Protein AF-A0A935I3Q0-F1 (afdb_monomer)

Structure (mmCIF, N/CA/C/O backbone):
data_AF-A0A935I3Q0-F1
#
_entry.id   AF-A0A935I3Q0-F1
#
loop_
_atom_site.group_PDB
_atom_site.id
_atom_site.type_symbol
_atom_site.label_atom_id
_atom_site.label_alt_id
_atom_site.label_comp_id
_atom_site.label_asym_id
_atom_site.label_entity_id
_atom_site.label_seq_id
_atom_site.pdbx_PDB_ins_code
_atom_site.Cartn_x
_atom_site.Cartn_y
_atom_site.Cartn_z
_atom_site.occupancy
_atom_site.B_iso_or_equiv
_atom_site.auth_seq_id
_atom_site.auth_comp_id
_atom_site.auth_asym_id
_atom_site.auth_atom_id
_atom_site.pdbx_PDB_model_num
ATOM 1 N N . MET A 1 1 ? 6.288 -2.803 -20.068 1.00 35.81 1 MET A N 1
ATOM 2 C CA . MET A 1 1 ? 6.428 -3.579 -21.318 1.00 35.81 1 MET A CA 1
ATOM 3 C C . MET A 1 1 ? 5.685 -4.883 -21.116 1.00 35.81 1 MET A C 1
ATOM 5 O O . MET A 1 1 ? 5.909 -5.506 -20.089 1.00 35.81 1 MET A O 1
ATOM 9 N N . ALA A 1 2 ? 4.776 -5.241 -22.020 1.00 44.94 2 ALA A N 1
ATOM 10 C CA . ALA A 1 2 ? 4.038 -6.502 -21.985 1.00 44.94 2 ALA A CA 1
ATOM 11 C C . ALA A 1 2 ? 4.401 -7.295 -23.247 1.00 44.94 2 ALA A C 1
ATOM 13 O O . ALA A 1 2 ? 4.407 -6.722 -24.337 1.00 44.94 2 ALA A O 1
ATOM 14 N N . GLY A 1 3 ? 4.767 -8.566 -23.091 1.00 60.97 3 GLY A N 1
ATOM 15 C CA . GLY A 1 3 ? 5.116 -9.477 -24.183 1.00 60.97 3 GLY A CA 1
ATOM 16 C C . GLY A 1 3 ? 4.134 -10.644 -24.227 1.00 60.97 3 GLY A C 1
ATOM 17 O O . GLY A 1 3 ? 3.744 -11.154 -23.182 1.00 60.97 3 GLY A O 1
ATOM 18 N N . VAL A 1 4 ? 3.717 -11.041 -25.429 1.00 61.41 4 VAL A N 1
ATOM 19 C CA . VAL A 1 4 ? 2.789 -12.159 -25.659 1.00 61.41 4 VAL A CA 1
ATOM 20 C C . VAL A 1 4 ? 3.584 -13.457 -25.808 1.00 61.41 4 VAL A C 1
ATOM 22 O O . VAL A 1 4 ? 4.469 -13.541 -26.657 1.00 61.41 4 VAL A O 1
ATOM 25 N N . MET A 1 5 ? 3.240 -14.478 -25.022 1.00 56.56 5 MET A N 1
ATOM 26 C CA . MET A 1 5 ? 3.713 -15.857 -25.189 1.00 56.56 5 MET A CA 1
ATOM 27 C C . MET A 1 5 ? 2.555 -16.709 -25.734 1.00 56.56 5 MET A C 1
ATOM 29 O O 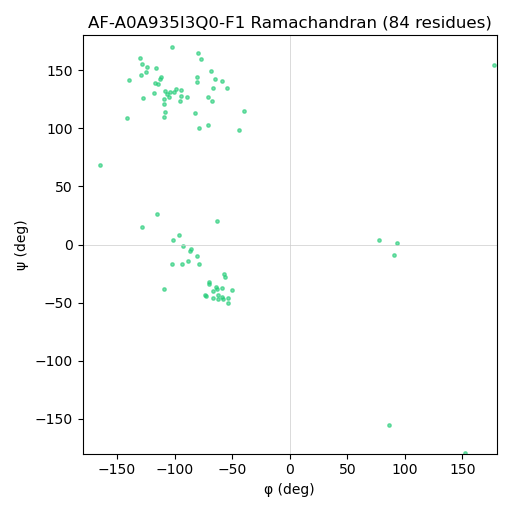. MET A 1 5 ? 1.445 -16.641 -25.213 1.00 56.56 5 MET A O 1
ATOM 33 N N . SER A 1 6 ? 2.788 -17.473 -26.808 1.00 51.31 6 SER A N 1
ATOM 34 C CA . SER A 1 6 ? 1.761 -18.307 -27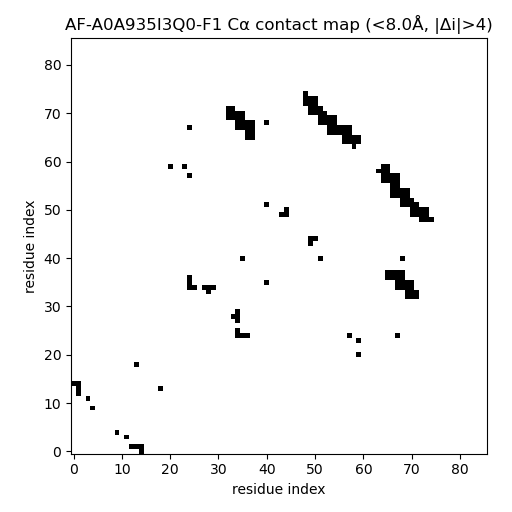.455 1.00 51.31 6 SER A CA 1
ATOM 35 C C . SER A 1 6 ? 1.813 -19.751 -26.945 1.00 51.31 6 SER A C 1
ATOM 37 O O . SER A 1 6 ? 2.846 -20.410 -27.033 1.00 51.31 6 SER A O 1
ATOM 39 N N . GLY A 1 7 ? 0.685 -20.231 -26.422 1.00 58.84 7 GLY A N 1
ATOM 40 C CA . GLY A 1 7 ? 0.422 -21.588 -25.934 1.00 58.84 7 GLY A CA 1
ATOM 41 C C . GLY A 1 7 ? -1.001 -21.630 -25.365 1.00 58.84 7 GLY A C 1
ATOM 42 O O . GLY A 1 7 ? -1.518 -20.584 -24.991 1.00 58.84 7 GLY A O 1
ATOM 43 N N . ALA A 1 8 ? -1.667 -22.789 -25.324 1.00 68.81 8 ALA A N 1
ATOM 44 C CA . ALA A 1 8 ? -3.119 -22.956 -25.091 1.00 68.81 8 ALA A CA 1
ATOM 45 C C . ALA A 1 8 ? -3.692 -22.486 -23.721 1.00 68.81 8 ALA A C 1
ATOM 47 O O . ALA A 1 8 ? -4.787 -22.876 -23.322 1.00 68.81 8 ALA A O 1
ATOM 48 N N . ARG A 1 9 ? -2.986 -21.611 -23.006 1.00 60.91 9 ARG A N 1
ATOM 49 C CA . ARG A 1 9 ? -3.464 -20.808 -21.882 1.00 60.91 9 ARG A CA 1
ATOM 50 C C . ARG A 1 9 ? -2.811 -19.431 -22.010 1.00 60.91 9 ARG A C 1
ATOM 52 O O . ARG A 1 9 ? -1.607 -19.313 -21.802 1.00 60.91 9 ARG A O 1
ATOM 59 N N . LEU A 1 10 ? -3.584 -18.404 -22.370 1.00 63.88 10 LEU A N 1
ATOM 60 C CA . LEU A 1 10 ? -3.093 -17.031 -22.262 1.00 63.88 10 LEU A CA 1
ATOM 61 C C . LEU A 1 10 ? -3.020 -16.668 -20.778 1.00 63.88 10 LEU A C 1
ATOM 63 O O . LEU A 1 10 ? -4.042 -16.403 -20.147 1.00 63.88 10 LEU A O 1
ATOM 67 N N . SER A 1 11 ? -1.810 -16.679 -20.232 1.00 72.12 11 SER A N 1
ATOM 68 C CA . SER A 1 11 ? -1.500 -16.023 -18.967 1.00 72.12 11 SER A CA 1
ATOM 69 C C . SER A 1 11 ? -0.965 -14.627 -19.269 1.00 72.12 11 SER A C 1
ATOM 71 O O . SER A 1 11 ? -0.109 -14.463 -20.139 1.00 72.12 11 SER A O 1
ATOM 73 N N . TYR A 1 12 ? -1.484 -13.626 -18.564 1.00 79.06 12 TYR A N 1
ATOM 74 C CA . TYR A 1 12 ? -0.974 -12.261 -18.606 1.00 79.06 12 TYR A CA 1
ATOM 75 C C . TYR A 1 12 ? -0.292 -11.959 -17.279 1.00 79.06 12 TYR A C 1
ATOM 77 O O . TYR A 1 12 ? -0.929 -12.061 -16.233 1.00 79.06 12 TYR A O 1
ATOM 85 N N . ASP A 1 13 ? 0.969 -11.540 -17.342 1.00 85.00 13 ASP A N 1
ATOM 86 C CA . ASP A 1 13 ? 1.744 -11.139 -16.174 1.00 85.00 13 ASP A CA 1
ATOM 87 C C . ASP A 1 13 ? 2.045 -9.636 -16.216 1.00 85.00 13 ASP A C 1
ATOM 89 O O . ASP A 1 13 ? 2.302 -9.052 -17.275 1.00 85.00 13 ASP A O 1
ATOM 93 N N . VAL A 1 14 ? 2.016 -8.996 -15.044 1.00 84.00 14 VAL A N 1
ATOM 94 C CA . VAL A 1 14 ? 2.383 -7.586 -14.866 1.00 84.00 14 VAL A CA 1
ATOM 95 C C . VAL A 1 14 ? 3.753 -7.480 -14.205 1.00 84.00 14 VAL A C 1
ATOM 97 O O . VAL A 1 14 ? 3.990 -8.027 -13.131 1.00 84.00 14 VAL A O 1
ATOM 100 N N . TRP A 1 15 ? 4.662 -6.729 -14.828 1.00 87.44 15 TRP A N 1
ATOM 101 C CA . TRP A 1 15 ? 6.014 -6.502 -14.314 1.00 87.44 15 TRP A CA 1
ATOM 102 C C . TRP A 1 15 ? 6.355 -5.018 -14.280 1.00 87.44 15 TRP A C 1
ATOM 104 O O . TRP A 1 15 ? 5.962 -4.246 -15.158 1.00 87.44 15 TRP A O 1
ATOM 114 N N . GLY A 1 16 ? 7.130 -4.615 -13.275 1.00 87.06 16 GLY A N 1
ATOM 115 C CA . GLY A 1 16 ? 7.604 -3.246 -13.148 1.00 87.06 16 GLY A CA 1
ATOM 116 C C . GLY A 1 16 ? 7.870 -2.805 -11.716 1.00 87.06 16 GLY A C 1
ATOM 117 O O . GLY A 1 16 ? 7.701 -3.532 -10.741 1.00 87.06 16 GLY A O 1
ATOM 118 N N . TYR A 1 17 ? 8.286 -1.553 -11.599 1.00 87.56 17 TYR A N 1
ATOM 119 C CA . TYR A 1 17 ? 8.624 -0.945 -10.320 1.00 87.56 17 TYR A CA 1
ATOM 120 C C . TYR A 1 17 ? 7.423 -0.853 -9.366 1.00 87.56 17 TYR A C 1
ATOM 122 O O . TYR A 1 17 ? 7.558 -1.128 -8.176 1.00 87.56 17 TYR A O 1
ATOM 130 N N . THR A 1 18 ? 6.235 -0.551 -9.895 1.00 89.56 18 THR A N 1
ATOM 131 C CA . THR A 1 18 ? 4.995 -0.464 -9.113 1.00 89.56 18 THR A CA 1
ATOM 132 C C . THR A 1 18 ? 4.621 -1.796 -8.465 1.00 89.56 18 THR A C 1
ATOM 134 O O . THR A 1 18 ? 4.288 -1.809 -7.284 1.00 89.56 18 THR A O 1
ATOM 137 N N . VAL A 1 19 ? 4.731 -2.918 -9.188 1.00 89.56 19 VAL A N 1
ATOM 138 C CA . VAL A 1 19 ? 4.413 -4.245 -8.623 1.00 89.56 19 VAL A CA 1
ATOM 139 C C . VAL A 1 19 ? 5.441 -4.681 -7.577 1.00 89.56 19 VAL A C 1
ATOM 141 O O . VAL A 1 19 ? 5.076 -5.286 -6.578 1.00 89.56 19 VAL A O 1
ATOM 144 N N . ASN A 1 20 ? 6.709 -4.284 -7.731 1.00 89.31 20 ASN A N 1
ATOM 145 C CA . ASN A 1 20 ? 7.736 -4.505 -6.708 1.00 89.31 20 ASN A CA 1
ATOM 146 C C . ASN A 1 20 ? 7.463 -3.683 -5.432 1.00 89.31 20 ASN A C 1
ATOM 148 O O . ASN A 1 20 ? 7.634 -4.183 -4.325 1.00 89.31 20 ASN A O 1
ATOM 152 N N . ILE A 1 21 ? 7.005 -2.431 -5.561 1.00 90.81 21 ILE A N 1
ATOM 153 C CA . ILE A 1 21 ? 6.567 -1.639 -4.399 1.00 90.81 21 ILE A CA 1
ATOM 154 C C . ILE A 1 21 ? 5.372 -2.307 -3.718 1.00 90.81 21 ILE A C 1
ATOM 156 O O . ILE A 1 21 ? 5.381 -2.434 -2.498 1.00 90.81 21 ILE A O 1
ATOM 160 N N . ALA A 1 22 ? 4.372 -2.734 -4.491 1.00 90.69 22 ALA A N 1
ATOM 161 C CA . ALA A 1 22 ? 3.182 -3.387 -3.956 1.00 90.69 22 ALA A CA 1
ATOM 162 C C . ALA A 1 22 ? 3.539 -4.655 -3.162 1.00 90.69 22 ALA A C 1
ATOM 164 O O . ALA A 1 22 ? 3.114 -4.765 -2.018 1.00 90.69 22 ALA A O 1
ATOM 165 N N . SER A 1 23 ? 4.408 -5.520 -3.706 1.00 90.50 23 SER A N 1
ATOM 166 C CA . SER A 1 23 ? 4.919 -6.719 -3.014 1.00 90.50 23 SER A CA 1
ATOM 167 C C . SER A 1 23 ? 5.532 -6.381 -1.655 1.00 90.50 23 SER A C 1
ATOM 169 O O . SER A 1 23 ? 5.214 -6.994 -0.646 1.00 90.50 23 SER A O 1
ATOM 171 N N . ARG A 1 24 ? 6.366 -5.338 -1.584 1.00 90.88 24 ARG A N 1
ATOM 172 C CA . ARG A 1 24 ? 7.027 -4.947 -0.326 1.00 90.88 24 ARG A CA 1
ATOM 173 C C . ARG A 1 24 ? 6.073 -4.365 0.706 1.00 90.88 24 ARG A C 1
ATOM 175 O O . ARG A 1 24 ? 6.296 -4.518 1.906 1.00 90.88 24 ARG A O 1
ATOM 182 N N . ILE A 1 25 ? 5.052 -3.641 0.250 1.00 92.81 25 ILE A N 1
ATOM 183 C CA . ILE A 1 25 ? 3.995 -3.132 1.127 1.00 92.81 25 ILE A CA 1
ATOM 184 C C . ILE A 1 25 ? 3.193 -4.316 1.675 1.00 92.81 25 ILE A C 1
ATOM 186 O O . ILE A 1 25 ? 2.987 -4.387 2.881 1.00 92.81 25 ILE A O 1
ATOM 190 N N . GLU A 1 26 ? 2.816 -5.271 0.825 1.00 91.88 26 GLU A N 1
ATOM 191 C CA . GLU A 1 26 ? 2.100 -6.488 1.223 1.00 91.88 26 GLU A CA 1
ATOM 192 C C . GLU A 1 26 ? 2.889 -7.320 2.242 1.00 91.88 26 GLU A C 1
ATOM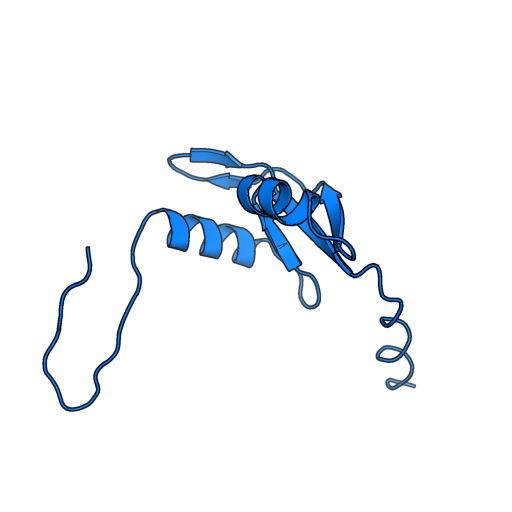 194 O O . GLU A 1 26 ? 2.341 -7.695 3.275 1.00 91.88 26 GLU A O 1
ATOM 199 N N . GLU A 1 27 ? 4.190 -7.523 2.018 1.00 91.69 27 GLU A N 1
ATOM 200 C CA . GLU A 1 27 ? 5.092 -8.231 2.941 1.00 91.69 27 GLU A CA 1
ATOM 201 C C . GLU A 1 27 ? 5.140 -7.605 4.346 1.00 91.69 27 GLU A C 1
ATOM 203 O O . GLU A 1 27 ? 5.446 -8.286 5.323 1.00 91.69 27 GLU A O 1
ATOM 208 N N . ASN A 1 28 ? 4.850 -6.305 4.463 1.00 91.44 28 ASN A N 1
ATOM 209 C CA . ASN A 1 28 ? 4.795 -5.579 5.734 1.00 91.44 28 ASN A CA 1
ATOM 210 C C . ASN A 1 28 ? 3.359 -5.365 6.243 1.00 91.44 28 ASN A C 1
ATOM 212 O O . ASN A 1 28 ? 3.171 -4.691 7.260 1.00 91.44 28 ASN A O 1
ATOM 216 N N . SER A 1 29 ? 2.359 -5.909 5.548 1.00 91.19 29 SER A N 1
ATOM 217 C CA . SER A 1 29 ? 0.959 -5.833 5.946 1.00 91.19 29 SER A CA 1
ATOM 218 C C . SER A 1 29 ? 0.629 -6.857 7.039 1.00 91.19 29 SER A C 1
ATOM 220 O O . SER A 1 29 ? 1.378 -7.797 7.302 1.00 91.19 29 SER A O 1
ATOM 222 N N . GLN A 1 30 ? -0.519 -6.675 7.688 1.00 90.62 30 GLN A N 1
ATOM 223 C CA . GLN A 1 30 ? -1.058 -7.606 8.674 1.00 90.62 30 GLN A CA 1
ATOM 224 C C . GLN A 1 30 ? -2.323 -8.276 8.125 1.00 90.62 30 GLN A C 1
ATOM 226 O O . GLN A 1 30 ? -3.107 -7.614 7.438 1.00 90.62 30 GLN A O 1
ATOM 231 N N . PRO A 1 31 ? -2.562 -9.565 8.435 1.00 89.38 31 PRO A N 1
ATOM 232 C CA . PRO A 1 31 ? -3.802 -10.236 8.065 1.00 89.38 31 PRO A CA 1
ATOM 233 C C . PRO A 1 31 ? -5.027 -9.469 8.571 1.00 89.38 31 PRO A C 1
ATOM 235 O O . PRO A 1 31 ? -5.060 -9.037 9.721 1.00 89.38 31 PRO A O 1
ATOM 238 N N . GLY A 1 32 ? -6.030 -9.303 7.710 1.00 87.50 32 GLY A N 1
ATOM 239 C CA . GLY A 1 32 ? -7.254 -8.567 8.045 1.00 87.50 32 GLY A CA 1
ATOM 240 C C . GLY A 1 32 ? -7.110 -7.043 8.031 1.00 87.50 32 GLY A C 1
ATOM 241 O O . GLY A 1 32 ? -8.069 -6.352 8.345 1.00 87.50 32 GLY A O 1
ATOM 242 N N . ARG A 1 33 ? -5.948 -6.500 7.650 1.00 90.94 33 ARG A N 1
ATOM 243 C CA . ARG A 1 33 ? -5.734 -5.057 7.484 1.00 90.94 33 ARG A CA 1
ATOM 244 C C . ARG A 1 33 ? -5.230 -4.731 6.084 1.00 90.94 33 ARG A C 1
ATOM 246 O O . ARG A 1 33 ? -4.567 -5.540 5.437 1.00 90.94 33 ARG A O 1
ATOM 253 N N . ILE A 1 34 ? -5.531 -3.519 5.625 1.00 92.38 34 ILE A N 1
ATOM 254 C CA . ILE A 1 34 ? -5.132 -3.030 4.302 1.00 92.38 34 ILE A CA 1
ATOM 255 C C . ILE A 1 34 ? -4.044 -1.973 4.480 1.00 92.38 34 ILE A C 1
ATOM 257 O O . ILE A 1 34 ? -4.312 -0.905 5.028 1.00 92.38 34 ILE A O 1
ATOM 261 N N . LEU A 1 35 ? -2.828 -2.259 4.011 1.00 94.94 35 LEU A N 1
ATOM 262 C CA . LEU A 1 35 ? -1.726 -1.296 3.970 1.00 94.94 35 LEU A CA 1
ATOM 263 C C . LEU A 1 35 ? -1.609 -0.685 2.569 1.00 94.94 35 LEU A C 1
ATOM 265 O O . LEU A 1 35 ? -1.599 -1.404 1.570 1.00 94.94 35 LEU A O 1
ATOM 269 N N . CYS A 1 36 ? -1.473 0.636 2.479 1.00 93.81 36 CYS A N 1
ATOM 270 C CA . CYS A 1 36 ? -1.324 1.347 1.214 1.00 93.81 36 CYS A CA 1
ATOM 271 C C . CYS A 1 36 ? -0.140 2.318 1.214 1.00 93.81 36 CYS A C 1
ATOM 273 O O . CYS A 1 36 ? 0.364 2.739 2.258 1.00 93.81 36 CYS A O 1
ATOM 275 N N . SER A 1 37 ? 0.313 2.697 0.017 1.00 94.25 37 SER A N 1
ATOM 276 C CA . SER A 1 37 ? 1.304 3.760 -0.152 1.00 94.25 37 SER A CA 1
ATOM 277 C C . SER A 1 37 ? 0.676 5.143 0.012 1.00 94.25 37 SER A C 1
ATOM 279 O O . SER A 1 37 ? -0.520 5.331 -0.208 1.00 94.25 37 SER A O 1
ATOM 281 N N . GLU A 1 38 ? 1.513 6.138 0.293 1.00 93.12 38 GLU A N 1
ATOM 282 C CA . GLU A 1 38 ? 1.136 7.560 0.308 1.00 93.12 38 GLU A CA 1
ATOM 283 C C . GLU A 1 38 ? 0.399 8.021 -0.958 1.00 93.12 38 GLU A C 1
ATOM 285 O O . GLU A 1 38 ? -0.567 8.770 -0.886 1.00 93.12 38 GLU A O 1
ATOM 290 N N . SER A 1 39 ? 0.805 7.534 -2.132 1.00 92.50 39 SER A N 1
ATOM 291 C CA . SER A 1 39 ? 0.135 7.876 -3.390 1.00 92.50 39 SER A CA 1
ATOM 292 C C . SER A 1 39 ? -1.313 7.384 -3.451 1.00 92.50 39 SER A C 1
ATOM 294 O O . SER A 1 39 ? -2.161 8.061 -4.021 1.00 92.50 39 SER A O 1
ATOM 296 N N . VAL A 1 40 ? -1.596 6.204 -2.886 1.00 93.25 40 VAL A N 1
ATOM 297 C CA . VAL A 1 40 ? -2.952 5.636 -2.834 1.00 93.25 40 VAL A CA 1
ATOM 298 C C . VAL A 1 40 ? -3.790 6.384 -1.804 1.00 93.25 40 VAL A C 1
ATOM 300 O O . VAL A 1 40 ? -4.923 6.752 -2.097 1.00 93.25 40 VAL A O 1
ATOM 303 N N . GLU A 1 41 ? -3.205 6.672 -0.641 1.00 93.69 41 GLU A N 1
ATOM 304 C CA . GLU A 1 41 ? -3.812 7.500 0.403 1.00 93.69 41 GLU A CA 1
ATOM 305 C C . GLU A 1 41 ? -4.252 8.855 -0.162 1.00 93.69 41 GLU A C 1
ATOM 307 O O . GLU A 1 41 ? -5.416 9.216 -0.049 1.00 93.69 41 GLU A O 1
ATOM 312 N N . HIS A 1 42 ? -3.372 9.558 -0.878 1.00 93.25 42 HIS A N 1
ATOM 313 C CA . HIS A 1 42 ? -3.679 10.866 -1.459 1.00 93.25 42 HIS A CA 1
ATOM 314 C C . HIS A 1 42 ? -4.876 10.843 -2.424 1.00 93.25 42 HIS A C 1
ATOM 316 O O . HIS A 1 42 ? -5.681 11.773 -2.444 1.00 93.25 42 HIS A O 1
ATOM 322 N N . VAL A 1 43 ? -5.010 9.775 -3.215 1.00 93.44 43 VAL A N 1
ATOM 323 C CA . VAL A 1 43 ? -6.136 9.604 -4.144 1.00 93.44 43 VAL A CA 1
ATOM 324 C C . VAL A 1 43 ? -7.423 9.278 -3.386 1.00 93.44 43 VAL A C 1
ATOM 326 O O . VAL A 1 43 ? -8.470 9.859 -3.671 1.00 93.44 43 VAL A O 1
ATOM 329 N N . LEU A 1 44 ? -7.350 8.373 -2.407 1.00 91.38 44 LEU A N 1
ATOM 330 C CA . LEU A 1 44 ? -8.514 7.910 -1.652 1.00 91.38 44 LEU A CA 1
ATOM 331 C C . LEU A 1 44 ? -8.961 8.885 -0.558 1.00 91.38 44 LEU A C 1
ATOM 333 O O . LEU A 1 44 ? -10.107 8.811 -0.131 1.00 91.38 44 LEU A O 1
ATOM 337 N N . ARG A 1 45 ? -8.119 9.839 -0.151 1.00 88.81 45 ARG A N 1
ATOM 338 C CA . ARG A 1 45 ? -8.445 10.876 0.842 1.00 88.81 45 ARG A CA 1
ATOM 339 C C . ARG A 1 45 ? -9.676 11.702 0.465 1.00 88.81 45 ARG A C 1
ATOM 341 O O . ARG A 1 45 ? -10.364 12.209 1.343 1.00 88.81 45 ARG A O 1
ATOM 348 N N . ASN A 1 46 ? -9.953 11.833 -0.832 1.00 88.25 46 ASN A N 1
ATOM 349 C CA . ASN A 1 46 ? -11.115 12.562 -1.343 1.00 88.25 46 ASN A CA 1
ATOM 350 C C . ASN A 1 46 ? -12.385 11.697 -1.439 1.00 88.25 46 ASN A C 1
ATOM 352 O O . ASN A 1 46 ? -13.450 12.211 -1.775 1.00 88.25 46 ASN A O 1
ATOM 356 N N . VAL A 1 47 ? -12.283 10.392 -1.175 1.00 88.94 47 VAL A N 1
ATOM 357 C CA . VAL A 1 47 ? -13.404 9.450 -1.200 1.00 88.94 47 VAL A CA 1
ATOM 358 C C . VAL A 1 47 ? -13.960 9.318 0.215 1.00 88.94 47 VAL A C 1
ATOM 360 O O . VAL A 1 47 ? -13.225 9.063 1.167 1.00 88.94 47 VAL A O 1
ATOM 363 N N . SER A 1 48 ? -15.271 9.499 0.372 1.00 85.62 48 SER A N 1
ATOM 364 C CA . SER A 1 48 ? -15.929 9.333 1.667 1.00 85.62 48 SER A CA 1
ATOM 365 C C . SER A 1 48 ? -15.937 7.866 2.109 1.00 85.62 48 SER A C 1
ATOM 367 O O . SER A 1 48 ? -15.993 6.950 1.291 1.00 85.62 48 SER A O 1
ATOM 369 N N . GLY A 1 49 ? -15.903 7.642 3.424 1.00 87.38 49 GLY A N 1
ATOM 370 C CA . GLY A 1 49 ? -16.004 6.303 4.008 1.00 87.38 49 GLY A CA 1
ATOM 371 C C . GLY A 1 49 ? -14.674 5.599 4.274 1.00 87.38 49 GLY A C 1
ATOM 372 O O . GLY A 1 49 ? -14.703 4.494 4.805 1.00 87.38 49 GLY A O 1
ATOM 373 N N . PHE A 1 50 ? -13.529 6.227 3.995 1.00 89.88 50 PHE A N 1
ATOM 374 C CA . PHE A 1 50 ? -12.209 5.695 4.343 1.00 89.88 50 PHE A CA 1
ATOM 375 C C . PHE A 1 50 ? -11.507 6.565 5.385 1.00 89.88 50 PHE A C 1
ATOM 377 O O . PHE A 1 50 ? -11.513 7.793 5.301 1.00 89.88 50 PHE A O 1
ATOM 384 N N . THR A 1 51 ? -10.866 5.917 6.352 1.00 91.06 51 THR A N 1
ATOM 385 C CA . THR A 1 51 ? -9.941 6.543 7.296 1.00 91.06 51 THR A CA 1
ATOM 386 C C . THR A 1 51 ? -8.546 5.967 7.111 1.00 91.06 51 THR A C 1
ATOM 388 O O . THR A 1 51 ? -8.377 4.828 6.670 1.00 91.06 51 THR A O 1
ATOM 391 N N . PHE A 1 52 ? -7.539 6.781 7.434 1.00 93.19 52 PHE A N 1
ATOM 392 C CA . PHE A 1 52 ? -6.139 6.436 7.225 1.00 93.19 52 PHE A CA 1
ATOM 393 C C . PHE A 1 52 ? -5.340 6.613 8.513 1.00 93.19 52 PHE A C 1
ATOM 395 O O . PHE A 1 52 ? -5.330 7.697 9.100 1.00 93.19 52 PHE A O 1
ATOM 402 N N . GLU A 1 53 ? -4.631 5.568 8.929 1.00 93.44 53 GLU A N 1
ATOM 403 C CA . GLU A 1 53 ? -3.707 5.594 10.065 1.00 93.44 53 GLU A CA 1
ATOM 404 C C . GLU A 1 53 ? -2.267 5.534 9.550 1.00 93.44 53 GLU A C 1
ATOM 406 O O . GLU A 1 53 ? -1.928 4.711 8.703 1.00 93.44 53 GLU A O 1
ATOM 411 N N . LYS A 1 54 ? -1.387 6.406 10.048 1.00 93.00 54 LYS A N 1
ATOM 412 C CA . LYS A 1 54 ? 0.009 6.435 9.600 1.00 93.00 54 LYS A CA 1
ATOM 413 C C . LYS A 1 54 ? 0.768 5.205 10.107 1.00 93.00 54 LYS A C 1
ATOM 415 O O . LYS A 1 54 ? 0.831 4.966 11.307 1.00 93.00 54 LYS A O 1
ATOM 420 N N . HIS A 1 55 ? 1.412 4.480 9.198 1.00 92.81 55 HIS A N 1
ATOM 421 C CA . HIS A 1 55 ? 2.289 3.354 9.510 1.00 92.81 55 HIS A CA 1
ATOM 422 C C . HIS A 1 55 ? 3.770 3.763 9.415 1.00 92.81 55 HIS A C 1
ATOM 424 O O . HIS A 1 55 ? 4.114 4.855 8.946 1.00 92.81 55 HIS A O 1
ATOM 430 N N . LYS A 1 56 ? 4.675 2.889 9.881 1.00 91.06 56 LYS A N 1
ATOM 431 C CA . LYS A 1 56 ? 6.118 3.108 9.737 1.00 91.06 56 LYS A CA 1
ATOM 432 C C . LYS A 1 56 ? 6.487 3.232 8.249 1.00 91.06 56 LYS A C 1
ATOM 434 O O . LYS A 1 56 ? 5.954 2.497 7.412 1.00 91.06 56 LYS A O 1
ATOM 439 N N . PRO A 1 57 ? 7.403 4.143 7.895 1.00 91.31 57 PRO A N 1
ATOM 440 C CA . PRO A 1 57 ? 7.899 4.215 6.533 1.00 91.31 57 PRO A CA 1
ATOM 441 C C . PRO A 1 57 ? 8.671 2.933 6.188 1.00 91.31 57 PRO A C 1
ATOM 443 O O . PRO A 1 57 ? 9.368 2.367 7.031 1.00 91.31 57 PRO A O 1
ATOM 446 N N . LEU A 1 58 ? 8.532 2.473 4.946 1.00 90.81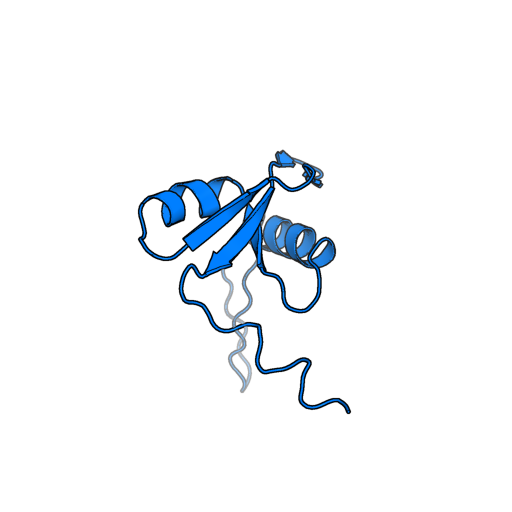 58 LEU A N 1
ATOM 447 C CA . LEU A 1 58 ? 9.223 1.293 4.429 1.00 90.81 58 LEU A CA 1
ATOM 448 C C . LEU A 1 58 ? 10.420 1.724 3.591 1.00 90.81 58 LEU A C 1
ATOM 450 O O . LEU A 1 58 ? 10.276 2.560 2.700 1.00 90.81 58 LEU A O 1
ATOM 454 N N . ASP A 1 59 ? 11.588 1.139 3.845 1.00 90.25 59 ASP A N 1
ATOM 455 C CA . ASP A 1 59 ? 12.760 1.380 3.007 1.00 90.25 59 ASP A CA 1
ATOM 456 C C . ASP A 1 59 ? 12.714 0.497 1.758 1.00 90.25 59 ASP A C 1
ATOM 458 O O . ASP A 1 59 ? 12.795 -0.734 1.811 1.00 90.25 59 ASP A O 1
ATOM 462 N N . ILE A 1 60 ? 12.550 1.135 0.603 1.00 86.62 60 ILE A N 1
ATOM 463 C CA . ILE A 1 60 ? 12.462 0.455 -0.679 1.00 86.62 60 ILE A CA 1
ATOM 464 C C . ILE A 1 60 ? 13.735 0.746 -1.463 1.00 86.62 60 ILE A C 1
ATOM 466 O O . ILE A 1 60 ? 13.922 1.838 -1.993 1.00 86.62 60 ILE A O 1
ATOM 470 N N . LYS A 1 61 ? 14.578 -0.279 -1.632 1.00 80.62 61 LYS A N 1
ATOM 471 C CA . LYS A 1 61 ? 15.697 -0.290 -2.592 1.00 80.62 61 LYS A CA 1
ATOM 472 C C . LYS A 1 61 ? 15.311 0.373 -3.925 1.00 80.62 61 LYS A C 1
ATOM 474 O O . LYS A 1 61 ? 14.460 -0.144 -4.646 1.00 80.62 61 LYS A O 1
ATOM 479 N N . GLY A 1 62 ? 15.961 1.493 -4.240 1.00 81.62 62 GLY A N 1
ATOM 480 C CA . GLY A 1 62 ? 15.742 2.277 -5.463 1.00 81.62 62 GLY A CA 1
ATOM 481 C C . GLY A 1 62 ? 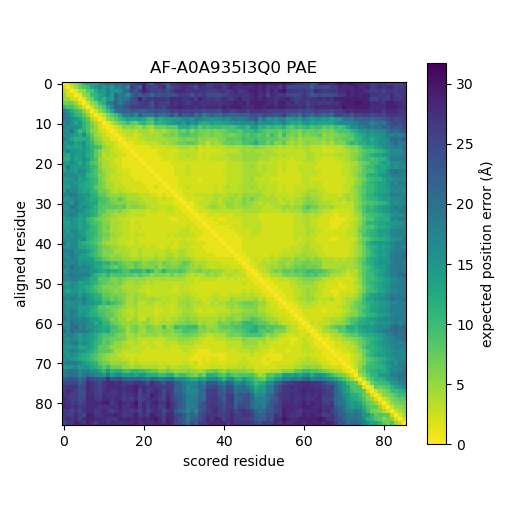14.678 3.382 -5.366 1.00 81.62 62 GLY A C 1
ATOM 482 O O . GLY A 1 62 ? 14.577 4.177 -6.290 1.00 81.62 62 GLY A O 1
ATOM 483 N N . LYS A 1 63 ? 13.900 3.458 -4.277 1.00 82.62 63 LYS A N 1
ATOM 484 C CA . LYS A 1 63 ? 13.015 4.594 -3.940 1.00 82.62 63 LYS A CA 1
ATOM 485 C C . LYS A 1 63 ? 13.527 5.407 -2.754 1.00 82.62 63 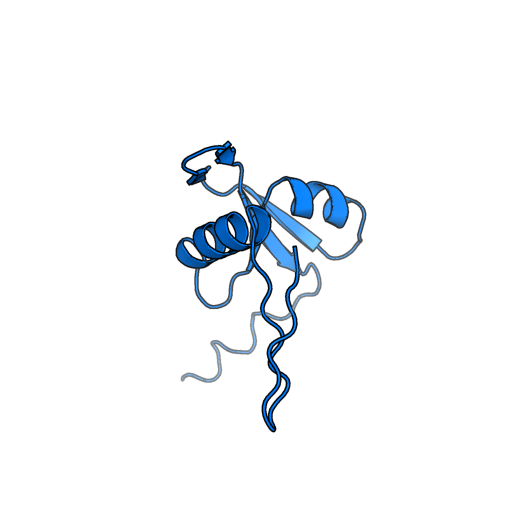LYS A C 1
ATOM 487 O O . LYS A 1 63 ? 13.370 6.620 -2.737 1.00 82.62 63 LYS A O 1
ATOM 492 N N . GLY A 1 64 ? 14.089 4.716 -1.763 1.00 87.00 64 GLY A N 1
ATOM 493 C CA . GLY A 1 64 ? 14.260 5.226 -0.408 1.00 87.00 64 GLY A CA 1
ATOM 494 C C . GLY A 1 64 ? 13.011 4.985 0.444 1.00 87.00 64 GLY A C 1
ATOM 495 O O . GLY A 1 64 ? 12.217 4.080 0.169 1.00 87.00 64 GLY A O 1
ATOM 496 N N . LEU A 1 65 ? 12.843 5.808 1.477 1.00 91.88 65 LEU A N 1
ATOM 497 C CA . LEU A 1 65 ? 11.741 5.707 2.431 1.00 91.88 65 LEU A CA 1
ATOM 498 C C . LEU A 1 65 ? 10.397 6.044 1.775 1.00 91.88 65 LEU A C 1
ATOM 500 O O . LEU A 1 65 ? 10.202 7.135 1.242 1.00 91.88 65 LEU A O 1
ATOM 504 N N . LEU A 1 66 ? 9.456 5.107 1.855 1.00 91.38 66 LEU A N 1
ATOM 505 C CA . LEU A 1 66 ? 8.078 5.267 1.416 1.00 91.38 66 LEU A CA 1
ATOM 506 C C . LEU A 1 66 ? 7.149 5.329 2.627 1.00 91.38 66 LEU A C 1
ATOM 508 O O . LEU A 1 66 ? 7.060 4.369 3.393 1.00 91.38 66 LEU A O 1
ATOM 512 N N . SER A 1 67 ? 6.411 6.428 2.767 1.00 94.44 67 SER A N 1
ATOM 513 C CA . SER A 1 67 ? 5.341 6.527 3.760 1.00 94.44 67 SER A CA 1
ATOM 514 C C . SER A 1 67 ? 4.203 5.568 3.406 1.00 94.44 67 SER A C 1
ATOM 516 O O . SER A 1 67 ? 3.780 5.476 2.248 1.00 94.44 67 SER A O 1
ATOM 518 N N . THR A 1 68 ? 3.713 4.847 4.412 1.00 94.50 68 THR A N 1
ATOM 519 C CA . THR A 1 68 ? 2.607 3.897 4.267 1.00 94.50 68 THR A CA 1
ATOM 520 C C . THR A 1 68 ? 1.526 4.174 5.299 1.00 94.50 68 THR A C 1
ATOM 522 O O . THR A 1 68 ? 1.790 4.786 6.338 1.00 94.50 68 THR A O 1
ATOM 525 N N . TYR A 1 69 ? 0.303 3.762 4.983 1.00 95.12 69 TYR A N 1
ATOM 526 C CA . TYR A 1 69 ? -0.886 4.046 5.776 1.00 95.12 69 TYR A CA 1
ATOM 527 C C . TYR A 1 69 ? -1.784 2.815 5.834 1.00 95.12 69 TYR A C 1
ATOM 529 O O . TYR A 1 69 ? -1.927 2.112 4.835 1.00 95.12 69 TYR A O 1
ATOM 537 N N . TRP A 1 70 ? -2.390 2.559 6.988 1.00 94.81 70 TRP A N 1
ATOM 538 C CA . TRP A 1 70 ? -3.477 1.596 7.108 1.00 94.81 70 TRP A CA 1
ATOM 539 C C . TRP A 1 70 ? -4.782 2.235 6.664 1.00 94.81 70 TRP A C 1
ATOM 541 O O . TRP A 1 70 ? -5.031 3.392 6.997 1.00 94.81 70 TRP A O 1
ATOM 551 N N . ILE A 1 71 ? -5.604 1.477 5.947 1.00 93.81 71 ILE A N 1
ATOM 552 C CA . ILE A 1 71 ? -6.945 1.883 5.531 1.00 93.81 71 ILE A CA 1
ATOM 553 C C . ILE A 1 71 ? -7.969 1.168 6.410 1.00 93.81 71 ILE A C 1
ATOM 555 O O . ILE A 1 71 ? -7.924 -0.057 6.536 1.00 93.81 71 ILE A O 1
ATOM 559 N N . SER A 1 72 ? -8.927 1.923 6.940 1.00 91.38 72 SER A N 1
ATOM 560 C CA . SER A 1 72 ? -10.126 1.391 7.593 1.00 91.38 72 SER A CA 1
ATOM 561 C C . SER A 1 72 ? -11.382 1.974 6.946 1.00 91.38 72 SER A C 1
ATOM 563 O O . SER A 1 72 ? -11.378 3.104 6.452 1.00 91.38 72 SER A O 1
ATOM 565 N N . SER A 1 73 ? -12.469 1.200 6.931 1.00 85.50 73 SER A N 1
ATOM 566 C CA . SER A 1 73 ? -13.778 1.725 6.537 1.00 85.50 73 SER A CA 1
ATOM 567 C C . SER A 1 73 ? -14.420 2.466 7.708 1.00 85.50 73 SER A C 1
ATOM 569 O O . SER A 1 73 ? -14.316 2.050 8.859 1.00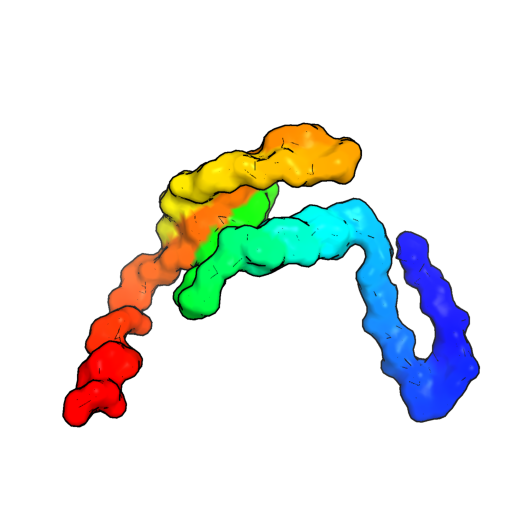 85.50 73 SER A O 1
ATOM 571 N N . THR A 1 74 ? -15.133 3.550 7.414 1.00 73.69 74 THR A N 1
ATOM 572 C CA . THR A 1 74 ? -15.955 4.275 8.398 1.00 73.69 74 THR A CA 1
ATOM 573 C C . THR A 1 74 ? -17.312 3.588 8.623 1.00 73.69 74 THR A C 1
ATOM 575 O O . THR A 1 74 ? -18.037 3.943 9.548 1.00 73.69 74 THR A O 1
ATOM 578 N N . SER A 1 75 ? -17.676 2.591 7.803 1.00 62.22 75 SER A N 1
ATOM 579 C CA . SER A 1 75 ? -18.879 1.780 8.011 1.00 62.22 75 SER A CA 1
ATOM 580 C C . SER A 1 75 ? -18.626 0.723 9.092 1.00 62.22 75 SER A C 1
ATOM 582 O O . SER A 1 75 ? -18.014 -0.312 8.829 1.00 62.22 75 SER A O 1
ATOM 584 N N . SER A 1 76 ? -19.091 0.996 10.307 1.00 55.94 76 SER A N 1
ATOM 585 C CA . SER A 1 76 ? -19.075 0.111 11.474 1.00 55.94 76 SER A CA 1
ATOM 586 C C . SER A 1 76 ? -19.498 -1.328 11.143 1.00 55.94 76 SER A C 1
ATOM 588 O O . SER A 1 76 ? -20.689 -1.591 11.058 1.00 55.94 76 SER A O 1
ATOM 590 N N . THR A 1 77 ? -18.552 -2.259 10.954 1.00 56.88 77 THR A N 1
ATOM 591 C CA . THR A 1 77 ? -18.817 -3.717 10.990 1.00 56.88 77 THR A CA 1
ATOM 592 C C . THR A 1 77 ? -17.509 -4.513 11.115 1.00 56.88 77 THR A C 1
ATOM 594 O O . THR A 1 77 ? -17.082 -5.194 10.193 1.00 56.88 77 THR A O 1
ATOM 597 N N . GLU A 1 78 ? -16.846 -4.421 12.270 1.00 55.84 78 GLU A N 1
ATOM 598 C CA . GLU A 1 78 ? -15.762 -5.350 12.657 1.00 55.84 78 GLU A CA 1
ATOM 599 C C . GLU A 1 78 ? -15.975 -5.950 14.064 1.00 55.84 78 GLU A C 1
ATOM 601 O O . GLU A 1 78 ? -15.074 -6.564 14.621 1.00 55.84 78 GLU A O 1
ATOM 606 N N . GLU A 1 79 ? -17.183 -5.847 14.639 1.00 56.00 79 GLU A N 1
ATOM 607 C CA . GLU A 1 79 ? -17.517 -6.483 15.932 1.00 56.00 79 GLU A CA 1
ATOM 608 C C . GLU A 1 79 ? -18.145 -7.890 15.803 1.00 56.00 79 GLU A C 1
ATOM 610 O O . GLU A 1 79 ? -18.436 -8.531 16.814 1.00 56.00 79 GLU A O 1
ATOM 615 N N . GLU A 1 80 ? -18.354 -8.413 14.588 1.00 57.00 80 GLU A N 1
ATOM 616 C CA . GLU A 1 80 ? -19.160 -9.634 14.386 1.00 57.00 80 GLU A CA 1
ATOM 617 C C . GLU A 1 80 ? -18.354 -10.925 14.142 1.00 57.00 80 GLU A C 1
ATOM 619 O O . GLU A 1 80 ? -18.890 -12.013 14.343 1.00 57.00 80 GLU A O 1
ATOM 624 N N . LEU A 1 81 ? -17.058 -10.856 13.798 1.00 60.34 81 LEU A N 1
ATOM 625 C CA . LEU A 1 81 ? -16.251 -12.067 13.543 1.00 60.34 81 LEU A CA 1
ATOM 626 C C . LEU A 1 81 ? -15.464 -12.608 14.749 1.00 60.34 81 LEU A C 1
ATOM 628 O O . LEU A 1 81 ? -15.079 -13.777 14.722 1.00 60.34 81 LEU A O 1
ATOM 632 N N . ASP A 1 82 ? -15.268 -11.826 15.815 1.00 56.72 82 ASP A N 1
ATOM 633 C CA . ASP A 1 82 ? -14.579 -12.308 17.030 1.00 56.72 82 ASP A CA 1
ATOM 634 C C . ASP A 1 82 ? -15.543 -12.957 18.043 1.00 56.72 82 ASP A C 1
ATOM 636 O O . ASP A 1 82 ? -15.139 -1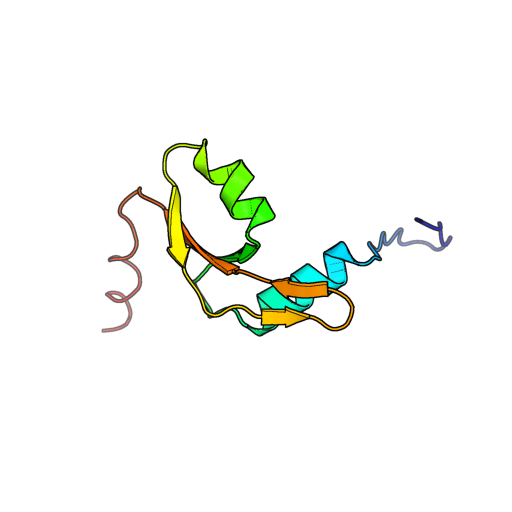3.710 18.925 1.0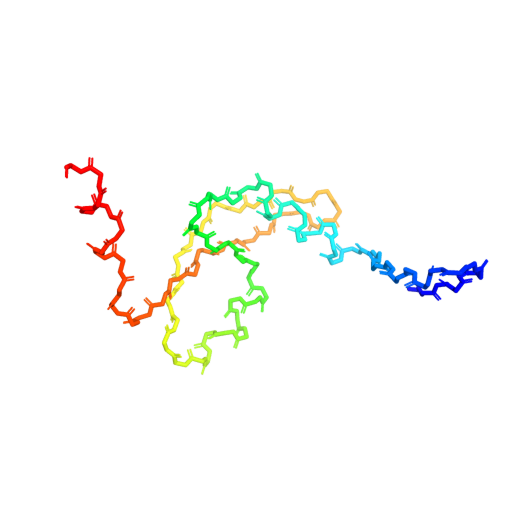0 56.72 82 ASP A O 1
ATOM 640 N N . ARG A 1 83 ? -16.860 -12.759 17.874 1.00 56.91 83 ARG A N 1
ATOM 641 C CA . ARG A 1 83 ? -17.888 -13.377 18.732 1.00 56.91 83 ARG A CA 1
ATOM 642 C C . ARG A 1 83 ? -18.313 -14.785 18.297 1.00 56.91 83 ARG A C 1
ATOM 644 O O . ARG A 1 83 ? -19.103 -15.413 18.989 1.00 56.91 83 ARG A O 1
ATOM 651 N N . SER A 1 84 ? -17.789 -15.288 17.175 1.00 60.78 84 SER A N 1
ATOM 652 C CA . SER A 1 84 ? -18.064 -16.643 16.665 1.00 60.78 84 SER A CA 1
ATOM 653 C C . SER A 1 84 ? -16.997 -17.678 17.070 1.00 60.78 84 SER A C 1
ATOM 655 O O . SER A 1 84 ? -17.006 -18.798 16.556 1.00 60.78 84 SER A O 1
ATOM 657 N N . ARG A 1 85 ? -16.056 -17.311 17.955 1.00 61.94 85 ARG A N 1
ATOM 658 C CA . ARG A 1 85 ? -15.003 -18.193 18.498 1.00 61.94 85 ARG A CA 1
ATOM 659 C C . ARG A 1 85 ? -15.119 -18.448 20.013 1.00 61.94 85 ARG A C 1
ATOM 661 O O . ARG A 1 85 ? -14.114 -18.767 20.647 1.00 61.94 85 ARG A O 1
ATOM 668 N N . LEU A 1 86 ? -16.327 -18.354 20.574 1.00 53.09 86 LEU A N 1
ATOM 669 C CA . LEU A 1 86 ? -16.682 -18.867 21.906 1.00 53.09 86 LEU A CA 1
ATOM 670 C C . LEU A 1 86 ? -17.873 -19.820 21.803 1.00 53.09 86 LEU A C 1
ATOM 672 O O . LEU A 1 86 ? -18.853 -19.443 21.124 1.00 53.09 86 LEU A O 1
#

Secondary structure (DSSP, 8-state):
------SSS------SHHHHHHHHHHHT--TT-EEEEHHHHHHHTTSTTEEEEEPPPEEETTTEEE-EEEEEESS---SSSSTT--

Mean predicted aligned error: 10.5 Å

pLDDT: mean 81.34, std 15.11, range [35.81, 95.12]

Nearest PDB structures (foldseek):
  9bcv-assembly1_B  TM=8.144E-01  e=1.627E-03  Homo sapiens
  9bcs-assembly1_B  TM=8.062E-01  e=1.729E-03  Homo sapiens
  3et6-assembly1_B  TM=7.736E-01  e=1.627E-03  Chlamydomonas reinhardtii
  9bco-assembly1_B  TM=7.562E-01  e=1.838E-03  Homo sapiens
  9bco-assembly1_A  TM=7.271E-01  e=3.382E-03  Homo sapiens

Radius of gyration: 17.37 Å; Cα contacts (8 Å, |Δi|>4): 88; chains: 1; bounding box: 35×36×49 Å

Sequence (86 aa):
MAGVMSGARLSYDVWGYTVNIASRIEENSQPGRILCSESVEHVLRNVSGFTFEKHKPLDIKGKGLLSTYWISSTSSTEEELDRSRL

Foldseek 3Di:
DWDFDDDPDGDGDDDDDVVLVVVQQVVVDDPPWDKDWPVVCVVCVPPPFKDWAWDAWDQDVPPGTTTMIIIDGPPDDPPPVVVVPD

Solvent-accessible surface area (backbone atoms only — not comparable to full-atom values): 5729 Å² total; per-residue (Å²): 128,84,83,89,74,93,59,105,64,86,80,86,80,88,73,56,72,67,57,55,51,50,51,57,46,56,76,70,42,52,93,97,55,47,62,40,47,51,73,55,48,64,63,47,69,80,44,88,57,62,46,77,45,85,47,75,62,43,80,37,94,95,75,43,76,39,56,27,28,36,54,44,68,66,70,91,79,80,79,72,74,74,68,74,80,115